Protein AF-A0A6I8VMW5-F1 (afdb_monomer)

Sequence (118 aa):
MHMNIDDFAPPTEDYGFGIAQFQKKLKDGKVFRIVSLNEIPPSSARALLTICDTYSPIAADAVIFLTLQTFNTTDSGNSVELAWKTLFELWGTHLADNELDPLITRVTDQVLHQKGKI

InterPro domains:
  IPR038599 LAP1C-like, C-terminal domain superfamily [G3DSA:3.40.50.12190] (3-117)

Secondary structure (DSSP, 8-state):
-EE-GGGS--SSS-THHHHHHHHHHTTT-SEEEEPPTTTS-HHHHTHHHHHT-SSS-S-TT-EEE-----S--S--S-HHHHHHHHHHHHHTTTS-HHHHHHHHHHHTSS----PPP-

Mean predicted aligned error: 4.68 Å

Structure (mmCIF, N/CA/C/O backbone):
data_AF-A0A6I8VMW5-F1
#
_entry.id   AF-A0A6I8VMW5-F1
#
loop_
_atom_site.group_PDB
_atom_site.id
_atom_site.type_symbol
_atom_site.label_atom_id
_atom_site.label_alt_id
_atom_site.label_comp_id
_atom_site.label_asym_id
_atom_site.label_entity_id
_atom_site.label_seq_id
_atom_site.pdbx_PDB_ins_code
_atom_site.Cartn_x
_atom_site.Cartn_y
_atom_site.Cartn_z
_atom_site.occupancy
_atom_site.B_iso_or_equiv
_atom_site.auth_seq_id
_atom_site.auth_comp_id
_atom_site.auth_asym_id
_atom_site.auth_atom_id
_atom_site.pdbx_PDB_model_num
ATOM 1 N N . MET A 1 1 ? -6.363 -6.685 11.988 1.00 90.94 1 MET A N 1
ATOM 2 C CA . MET A 1 1 ? -6.469 -7.630 10.858 1.00 90.94 1 MET A CA 1
ATOM 3 C C . MET A 1 1 ? -5.191 -7.583 10.042 1.00 90.94 1 MET A C 1
ATOM 5 O O . MET A 1 1 ? -4.615 -6.510 9.905 1.00 90.94 1 MET A O 1
ATOM 9 N N . HIS A 1 2 ? -4.735 -8.722 9.525 1.00 92.81 2 HIS A N 1
ATOM 10 C CA . HIS A 1 2 ? -3.564 -8.777 8.650 1.00 92.81 2 HIS A CA 1
ATOM 11 C C . HIS A 1 2 ? -3.993 -9.242 7.255 1.00 92.81 2 HIS A C 1
ATOM 13 O O . HIS A 1 2 ? -4.768 -10.198 7.142 1.00 92.81 2 HIS A O 1
ATOM 19 N N . MET A 1 3 ? -3.536 -8.541 6.218 1.00 94.94 3 MET A N 1
ATOM 20 C CA . MET A 1 3 ? -3.569 -9.040 4.847 1.00 94.94 3 MET A CA 1
ATOM 21 C C . MET A 1 3 ? -2.173 -9.529 4.480 1.00 94.94 3 MET A C 1
ATOM 23 O O . MET A 1 3 ? -1.226 -8.751 4.547 1.00 94.94 3 MET A O 1
ATOM 27 N N . ASN A 1 4 ? -2.058 -10.806 4.147 1.00 94.69 4 ASN A N 1
ATOM 28 C CA . ASN A 1 4 ? -0.814 -11.470 3.776 1.00 94.69 4 ASN A CA 1
ATOM 29 C C . ASN A 1 4 ? -0.629 -11.428 2.258 1.00 94.69 4 ASN A C 1
ATOM 31 O O . ASN A 1 4 ? -1.542 -11.041 1.530 1.00 94.69 4 ASN A O 1
ATOM 35 N N . ILE A 1 5 ? 0.517 -11.908 1.778 1.00 93.12 5 ILE A N 1
ATOM 36 C CA . ILE A 1 5 ? 0.766 -12.056 0.341 1.00 93.12 5 ILE A CA 1
ATOM 37 C C . ILE A 1 5 ? -0.317 -12.886 -0.364 1.00 93.12 5 ILE A C 1
ATOM 39 O O . ILE A 1 5 ? -0.746 -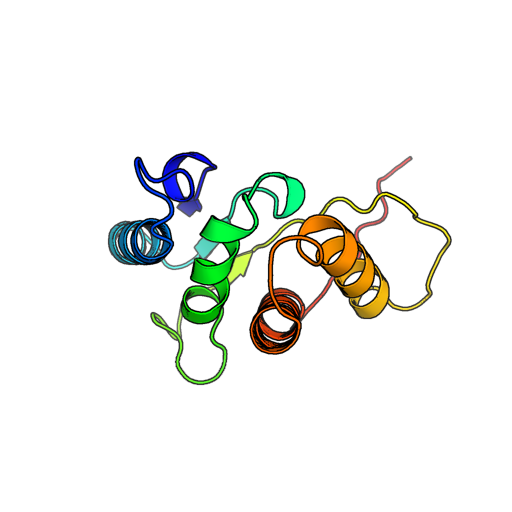12.518 -1.450 1.00 93.12 5 ILE A O 1
ATOM 43 N N . ASP A 1 6 ? -0.850 -13.921 0.290 1.00 92.81 6 ASP A N 1
ATOM 44 C CA . ASP A 1 6 ? -1.919 -14.765 -0.261 1.00 92.81 6 ASP A CA 1
ATOM 45 C C . ASP A 1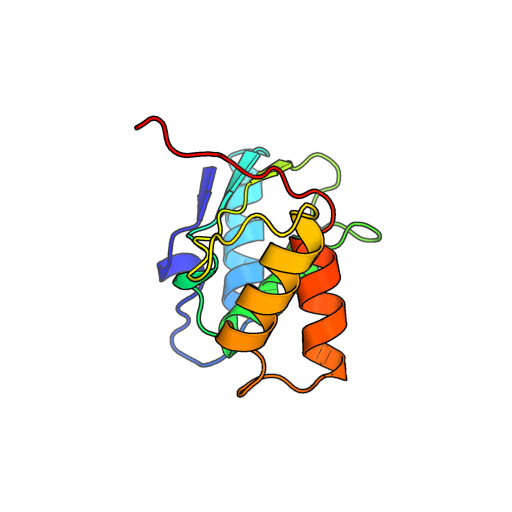 6 ? -3.224 -13.999 -0.510 1.00 92.81 6 ASP A C 1
ATOM 47 O O . ASP A 1 6 ? -4.020 -14.401 -1.351 1.00 92.81 6 ASP A O 1
ATOM 51 N N . ASP A 1 7 ? -3.452 -12.877 0.184 1.00 93.75 7 ASP A N 1
ATOM 52 C CA . ASP A 1 7 ? -4.602 -12.005 -0.077 1.00 93.75 7 ASP A CA 1
ATOM 53 C C . ASP A 1 7 ? -4.400 -11.134 -1.333 1.00 93.75 7 ASP A C 1
ATOM 55 O O . ASP A 1 7 ? -5.347 -10.506 -1.798 1.00 93.75 7 ASP A O 1
ATOM 59 N N . PHE A 1 8 ? -3.186 -11.112 -1.889 1.00 90.75 8 PHE A N 1
ATOM 60 C CA . PHE A 1 8 ? -2.781 -10.385 -3.096 1.00 90.75 8 PHE A CA 1
ATOM 61 C C . PHE A 1 8 ? -2.173 -11.302 -4.169 1.00 90.75 8 PHE A C 1
ATOM 63 O O . PHE A 1 8 ? -1.689 -10.797 -5.180 1.00 90.75 8 PHE A O 1
ATOM 70 N N . ALA A 1 9 ? -2.210 -12.626 -3.986 1.00 85.62 9 ALA A N 1
ATOM 71 C CA . ALA A 1 9 ? -1.714 -13.620 -4.939 1.00 85.62 9 ALA A CA 1
ATOM 72 C C . ALA A 1 9 ? -2.885 -14.392 -5.582 1.00 85.62 9 ALA A C 1
ATOM 74 O O . ALA A 1 9 ? -3.131 -15.555 -5.247 1.00 85.62 9 ALA A O 1
ATOM 75 N N . PRO A 1 10 ? -3.661 -13.747 -6.471 1.00 78.88 10 PRO A N 1
ATOM 76 C CA . PRO A 1 10 ? -4.741 -14.418 -7.169 1.00 78.88 10 PRO A CA 1
ATOM 77 C C . PRO A 1 10 ? -4.225 -15.545 -8.082 1.00 78.88 10 PRO A C 1
ATOM 79 O O . PRO A 1 10 ? -3.102 -15.482 -8.582 1.00 78.88 10 PRO A O 1
ATOM 82 N N . PRO A 1 11 ? -5.060 -16.561 -8.371 1.00 72.00 11 PRO A N 1
ATOM 83 C CA . PRO A 1 11 ? -4.748 -17.585 -9.375 1.00 72.00 11 PRO A CA 1
ATOM 84 C C . PRO A 1 11 ? -4.565 -17.025 -10.801 1.00 72.00 11 PRO A C 1
ATOM 86 O O . PRO A 1 11 ? -4.017 -17.704 -11.665 1.00 72.00 11 PRO A O 1
ATOM 89 N N . THR A 1 12 ? -5.057 -15.810 -11.053 1.00 74.81 12 THR A N 1
ATOM 90 C CA . THR A 1 12 ? -4.980 -15.034 -12.304 1.00 74.81 12 THR A CA 1
ATOM 91 C C . THR A 1 12 ? -4.422 -13.642 -11.998 1.00 74.81 12 THR A C 1
ATOM 93 O O . THR A 1 12 ? -4.437 -13.258 -10.845 1.00 74.81 12 THR A O 1
ATOM 96 N N . GLU A 1 13 ? -4.016 -12.814 -12.965 1.00 76.06 13 GLU A N 1
ATOM 97 C CA . GLU A 1 13 ? -3.569 -11.420 -12.699 1.00 76.06 13 GLU A CA 1
ATOM 98 C C . GLU A 1 13 ? -4.715 -10.438 -12.329 1.00 76.06 13 GLU A C 1
ATOM 100 O O . GLU A 1 13 ? -4.656 -9.241 -12.608 1.00 76.06 13 GLU A O 1
ATOM 105 N N . ASP A 1 14 ? -5.791 -10.938 -11.714 1.00 86.38 14 ASP A N 1
ATOM 106 C CA . ASP A 1 14 ? -6.971 -10.153 -11.349 1.00 86.38 14 ASP A CA 1
ATOM 107 C C . ASP A 1 14 ? -6.782 -9.459 -9.993 1.00 86.38 14 ASP A C 1
ATOM 109 O O . ASP A 1 14 ? -6.984 -10.050 -8.928 1.00 86.38 14 ASP A O 1
ATOM 113 N N . TYR A 1 15 ? -6.445 -8.170 -10.026 1.00 87.12 15 TYR A N 1
ATOM 114 C CA . TYR A 1 15 ? -6.304 -7.355 -8.817 1.00 87.12 15 TYR A CA 1
ATOM 115 C C . TYR A 1 15 ? -7.621 -7.195 -8.030 1.00 87.12 15 TYR A C 1
ATOM 117 O O . TYR A 1 15 ? -7.589 -6.872 -6.838 1.00 87.12 15 TYR A O 1
ATOM 125 N N . GLY A 1 16 ? -8.782 -7.464 -8.643 1.00 93.25 16 GLY A N 1
ATOM 126 C CA . GLY A 1 16 ? -10.083 -7.489 -7.972 1.00 93.25 16 GLY A CA 1
ATOM 127 C C . GLY A 1 16 ? -10.141 -8.498 -6.823 1.00 93.25 16 GLY A C 1
ATOM 128 O O . GLY A 1 16 ? -10.865 -8.289 -5.846 1.00 93.25 16 GLY A O 1
ATOM 129 N N . PHE A 1 17 ? -9.306 -9.539 -6.869 1.00 94.31 17 PHE A N 1
ATOM 130 C CA . PHE A 1 17 ? -9.160 -10.498 -5.779 1.00 94.31 17 PHE A CA 1
ATOM 131 C C . PHE A 1 17 ? -8.731 -9.834 -4.464 1.00 94.31 17 PHE A C 1
ATOM 133 O O . PHE A 1 17 ? -9.357 -10.077 -3.432 1.00 94.31 17 PHE A O 1
ATOM 140 N N . GLY A 1 18 ? -7.729 -8.947 -4.492 1.00 94.94 18 GLY A N 1
ATOM 141 C CA . GLY A 1 18 ? -7.255 -8.257 -3.286 1.00 94.94 18 GLY A CA 1
ATOM 142 C C . GLY A 1 18 ? -8.324 -7.357 -2.667 1.00 94.94 18 GLY A C 1
ATOM 143 O O . GLY A 1 18 ? -8.500 -7.333 -1.446 1.00 94.94 18 GLY A O 1
ATOM 144 N N . ILE A 1 19 ? -9.117 -6.694 -3.514 1.00 96.31 19 ILE A N 1
ATOM 145 C CA . ILE A 1 19 ? -10.268 -5.883 -3.092 1.00 96.31 19 ILE A CA 1
ATOM 146 C C . ILE A 1 19 ? -11.309 -6.767 -2.390 1.00 96.31 19 ILE A C 1
ATOM 148 O O . ILE A 1 19 ? -11.786 -6.426 -1.304 1.00 96.31 19 ILE A O 1
ATOM 152 N N . ALA A 1 20 ? -11.627 -7.929 -2.965 1.00 95.88 20 ALA A N 1
ATOM 153 C CA . ALA A 1 20 ? -12.577 -8.868 -2.378 1.00 95.88 20 ALA A CA 1
ATOM 154 C C . ALA A 1 20 ? -12.088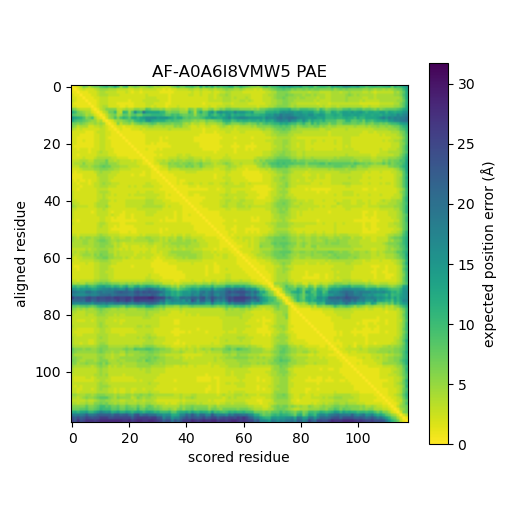 -9.433 -1.029 1.00 95.88 20 ALA A C 1
ATOM 156 O O . ALA A 1 20 ? -12.875 -9.530 -0.081 1.00 95.88 20 ALA A O 1
ATOM 157 N N . GLN A 1 21 ? -10.794 -9.756 -0.900 1.00 95.56 21 GLN A N 1
ATOM 158 C CA . GLN A 1 21 ? -10.222 -10.210 0.376 1.00 95.56 21 GLN A CA 1
ATOM 159 C C . GLN A 1 21 ? -10.279 -9.117 1.446 1.00 95.56 21 GLN A C 1
ATOM 161 O O . GLN A 1 21 ? -10.655 -9.390 2.591 1.00 95.56 21 GLN A O 1
ATOM 166 N N . PHE A 1 22 ? -9.984 -7.867 1.079 1.00 95.94 22 PHE A N 1
ATOM 167 C CA . PHE A 1 22 ? -10.121 -6.725 1.981 1.00 95.94 22 PHE A CA 1
ATOM 168 C C . PHE A 1 22 ? -11.570 -6.562 2.468 1.00 95.94 22 PHE A C 1
ATOM 170 O O . PHE A 1 22 ? -11.821 -6.511 3.674 1.00 95.94 22 PHE A O 1
ATOM 177 N N . GLN A 1 23 ? -12.544 -6.581 1.551 1.00 95.69 23 GLN A N 1
ATOM 178 C CA . GLN A 1 23 ? -13.974 -6.495 1.877 1.00 95.69 23 GLN A CA 1
ATOM 179 C C . GLN A 1 23 ? -14.459 -7.631 2.780 1.00 95.69 23 GLN A C 1
ATOM 181 O O . GLN A 1 23 ? -15.287 -7.415 3.667 1.00 95.69 23 GLN A O 1
ATOM 186 N N . LYS A 1 24 ? -13.937 -8.845 2.591 1.00 95.56 24 LYS A N 1
ATOM 187 C CA . LYS A 1 24 ? -14.250 -9.979 3.462 1.00 95.56 24 LYS A CA 1
ATOM 188 C C . LYS A 1 24 ? -13.762 -9.727 4.889 1.00 95.56 24 LYS A C 1
ATOM 190 O O . LYS A 1 24 ? -14.535 -9.907 5.827 1.00 95.56 24 LYS A O 1
ATOM 195 N N . LYS A 1 25 ? -12.517 -9.264 5.038 1.00 95.56 25 LYS A N 1
ATOM 196 C CA . LYS A 1 25 ? -11.863 -9.014 6.334 1.00 95.56 25 LYS A CA 1
ATOM 197 C C . LYS A 1 25 ? -12.389 -7.771 7.060 1.00 95.56 25 LYS A C 1
ATOM 199 O O . LYS A 1 25 ? -12.271 -7.696 8.280 1.00 95.56 25 LYS A O 1
ATOM 204 N N . LEU A 1 26 ? -13.027 -6.834 6.353 1.00 94.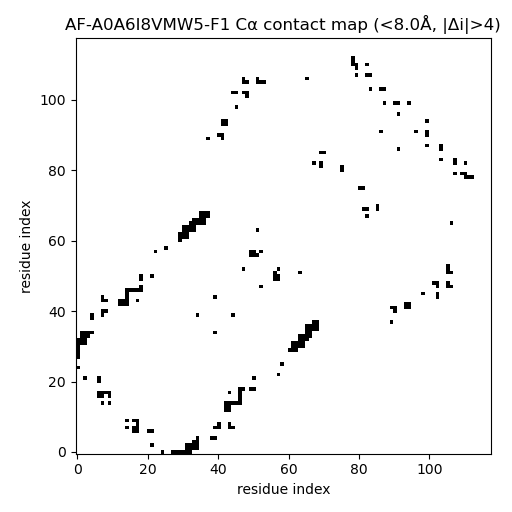50 26 LEU A N 1
ATOM 205 C CA . LEU A 1 26 ? -13.717 -5.679 6.952 1.00 94.50 26 LEU A CA 1
ATOM 206 C C . LEU A 1 26 ? -14.823 -6.058 7.939 1.00 94.50 26 LEU A C 1
ATOM 208 O O . LEU A 1 26 ? -15.151 -5.262 8.818 1.00 94.50 26 LEU A O 1
ATOM 212 N N . LYS A 1 27 ? -15.386 -7.263 7.816 1.00 90.56 27 LYS A N 1
ATOM 213 C CA . LYS A 1 27 ? -16.398 -7.774 8.749 1.00 90.56 27 LYS A CA 1
ATOM 214 C C . LYS A 1 27 ? -15.823 -8.083 10.133 1.00 90.56 27 LYS A C 1
ATOM 216 O O . LYS A 1 27 ? -16.562 -8.031 11.110 1.00 90.56 27 LYS A O 1
ATOM 221 N N . ASP A 1 28 ? -14.522 -8.347 10.212 1.00 91.69 28 ASP A N 1
ATOM 222 C CA . ASP A 1 28 ? -13.854 -8.805 11.432 1.00 91.69 28 ASP A CA 1
ATOM 223 C C . ASP A 1 28 ? -13.117 -7.666 12.160 1.00 91.69 28 ASP A C 1
ATOM 225 O O . ASP A 1 28 ? -12.717 -7.804 13.316 1.00 91.69 28 ASP A O 1
ATOM 229 N N . GLY A 1 29 ? -12.913 -6.524 11.496 1.00 93.00 29 GLY A N 1
ATOM 230 C CA . GLY A 1 29 ? -12.281 -5.357 12.097 1.00 93.00 29 GLY A CA 1
ATOM 231 C C . GLY A 1 29 ? -11.956 -4.246 11.104 1.00 93.00 29 GLY A C 1
ATOM 232 O O . GLY A 1 29 ? -12.047 -4.410 9.890 1.00 93.00 29 GLY A O 1
ATOM 233 N N . LYS A 1 30 ? -11.551 -3.097 11.651 1.00 94.69 30 LYS A N 1
ATOM 234 C CA . LYS A 1 30 ? -11.302 -1.859 10.892 1.00 94.69 30 LYS A CA 1
ATOM 235 C C . LYS A 1 30 ? -9.832 -1.464 10.788 1.00 94.69 30 LYS A C 1
ATOM 237 O O . LYS A 1 30 ? -9.496 -0.567 10.033 1.00 94.69 30 LYS A O 1
ATOM 242 N N . VAL A 1 31 ? -8.943 -2.138 11.514 1.00 96.31 31 VAL A N 1
ATOM 24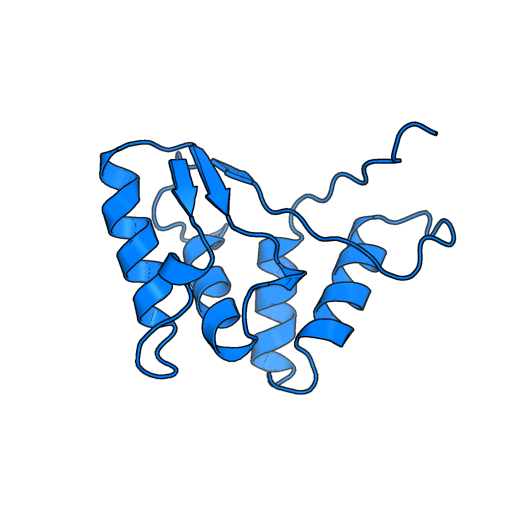3 C CA . VAL A 1 31 ? -7.501 -1.860 11.472 1.00 96.31 31 VAL A CA 1
ATOM 244 C C . VAL A 1 31 ? -6.791 -2.954 10.687 1.00 96.31 31 VAL A C 1
ATOM 246 O O . VAL A 1 31 ? -6.821 -4.126 11.080 1.00 96.31 31 VAL A O 1
ATOM 249 N N . PHE A 1 32 ? -6.129 -2.569 9.602 1.00 96.88 32 PHE A N 1
ATOM 250 C CA . PHE A 1 32 ? -5.445 -3.456 8.673 1.00 96.88 32 PHE A CA 1
ATOM 251 C C . PHE A 1 32 ? -3.952 -3.194 8.691 1.00 96.88 32 PHE A C 1
ATOM 253 O O . PHE A 1 32 ? -3.514 -2.057 8.580 1.00 96.88 32 PHE A O 1
ATOM 260 N N . ARG A 1 33 ? -3.165 -4.261 8.777 1.00 96.50 33 ARG A N 1
ATOM 261 C CA . ARG A 1 33 ? -1.768 -4.255 8.353 1.00 96.50 33 ARG A CA 1
ATOM 262 C C . ARG A 1 33 ? -1.697 -5.021 7.044 1.00 96.50 33 ARG A C 1
ATOM 264 O O . ARG A 1 33 ? -1.999 -6.218 7.050 1.00 96.50 33 ARG A O 1
ATOM 271 N N . ILE A 1 34 ? -1.340 -4.361 5.955 1.00 96.56 34 ILE A N 1
ATOM 272 C CA . ILE A 1 34 ? -1.098 -5.036 4.676 1.00 96.56 34 ILE A CA 1
ATOM 273 C C . ILE A 1 34 ? 0.336 -5.580 4.680 1.00 96.56 34 ILE A C 1
ATOM 275 O O . ILE A 1 34 ? 1.193 -5.069 5.404 1.00 96.56 34 ILE A O 1
ATOM 279 N N . VAL A 1 35 ? 0.566 -6.678 3.959 1.00 95.62 35 VAL A N 1
ATOM 280 C CA . VAL A 1 35 ? 1.897 -7.232 3.681 1.00 95.62 35 VAL A CA 1
ATOM 281 C C . VAL A 1 35 ? 2.830 -6.129 3.170 1.00 95.62 35 VAL A C 1
ATOM 283 O O . VAL A 1 35 ? 2.364 -5.101 2.672 1.00 95.62 35 VAL A O 1
ATOM 286 N N . SER A 1 36 ? 4.142 -6.304 3.322 1.00 96.12 36 SER A N 1
ATOM 287 C CA . SER A 1 36 ? 5.086 -5.283 2.876 1.00 96.12 36 SER A CA 1
ATOM 288 C C . SER A 1 36 ? 4.853 -4.932 1.407 1.00 96.12 36 SER A C 1
ATOM 290 O O . SER A 1 36 ? 4.691 -5.825 0.576 1.00 96.12 36 SER A O 1
ATOM 292 N N . LEU A 1 37 ? 4.868 -3.640 1.069 1.00 96.25 37 LEU A N 1
ATOM 293 C CA . LEU A 1 37 ? 4.693 -3.182 -0.313 1.00 96.25 37 LEU A CA 1
ATOM 294 C C . LEU A 1 37 ? 5.773 -3.761 -1.243 1.00 96.25 37 LEU A C 1
ATOM 296 O O . LEU A 1 37 ? 5.515 -3.949 -2.426 1.00 96.25 37 LEU A O 1
ATOM 300 N N . ASN A 1 38 ? 6.946 -4.110 -0.700 1.00 95.38 38 ASN A N 1
ATOM 301 C CA . ASN A 1 38 ? 8.018 -4.805 -1.420 1.00 95.38 38 ASN A CA 1
ATOM 302 C C . ASN A 1 38 ? 7.629 -6.212 -1.902 1.00 95.38 38 ASN A C 1
ATOM 304 O O . ASN A 1 38 ? 8.251 -6.725 -2.827 1.00 95.38 38 ASN A O 1
ATOM 308 N N . GLU A 1 39 ? 6.663 -6.858 -1.246 1.00 94.44 39 GLU A N 1
ATOM 309 C CA . GLU A 1 39 ? 6.252 -8.236 -1.535 1.00 94.44 39 GLU A CA 1
ATOM 310 C C . GLU A 1 39 ? 5.076 -8.297 -2.517 1.00 94.44 39 GLU A C 1
ATOM 312 O O . GLU A 1 39 ? 4.823 -9.349 -3.097 1.00 94.44 39 GLU A O 1
ATOM 317 N N . ILE A 1 40 ? 4.349 -7.192 -2.715 1.00 93.44 40 ILE A N 1
ATOM 318 C CA . ILE A 1 40 ? 3.154 -7.163 -3.564 1.00 93.44 40 ILE A CA 1
ATOM 319 C C . ILE A 1 40 ? 3.573 -7.092 -5.042 1.00 93.44 40 ILE A C 1
ATOM 321 O O . ILE A 1 40 ? 4.241 -6.129 -5.435 1.00 93.44 40 ILE A O 1
ATOM 325 N N . PRO A 1 41 ? 3.143 -8.048 -5.890 1.00 91.50 41 PRO A N 1
ATOM 326 C CA . PRO A 1 41 ? 3.386 -7.981 -7.326 1.00 91.50 41 PRO A CA 1
ATOM 327 C C . PRO A 1 41 ? 2.785 -6.706 -7.942 1.00 91.50 41 PRO A C 1
ATOM 329 O O . PRO A 1 41 ? 1.680 -6.321 -7.548 1.00 91.50 41 PRO A O 1
ATOM 332 N N . PRO A 1 42 ? 3.429 -6.080 -8.947 1.00 91.00 42 PRO A N 1
ATOM 333 C CA . PRO A 1 42 ? 2.923 -4.845 -9.553 1.00 91.00 42 PRO A CA 1
ATOM 334 C C . PRO A 1 42 ? 1.477 -4.952 -10.064 1.00 91.00 42 PRO A C 1
ATOM 336 O O . PRO A 1 42 ? 0.675 -4.042 -9.861 1.00 91.00 42 PRO A O 1
ATOM 339 N N . SER A 1 43 ? 1.110 -6.086 -10.673 1.00 90.25 43 SER A N 1
ATOM 340 C CA . SER A 1 43 ? -0.255 -6.341 -11.153 1.00 90.25 43 SER A CA 1
ATOM 341 C C . SER A 1 43 ? -1.279 -6.326 -10.015 1.00 90.25 43 SER A C 1
ATOM 343 O O . SER A 1 43 ? -2.326 -5.691 -10.141 1.00 90.25 43 SER A O 1
ATOM 345 N N . SER A 1 44 ? -0.952 -6.948 -8.882 1.00 92.69 44 SER A N 1
ATOM 346 C CA . SER A 1 44 ? -1.793 -6.982 -7.682 1.00 92.69 44 SER A CA 1
ATOM 347 C C . SER A 1 44 ? -1.824 -5.654 -6.924 1.00 92.69 44 SER A C 1
ATOM 349 O O . SER A 1 44 ? -2.829 -5.344 -6.280 1.00 92.69 44 SER A O 1
ATOM 351 N N . ALA A 1 45 ? -0.765 -4.842 -7.013 1.00 94.56 45 ALA A N 1
ATOM 352 C CA . ALA A 1 45 ? -0.683 -3.539 -6.351 1.00 94.56 45 ALA A CA 1
ATOM 353 C C . ALA A 1 45 ? -1.791 -2.575 -6.811 1.00 94.56 45 ALA A C 1
ATOM 355 O O . ALA A 1 45 ? -2.238 -1.743 -6.023 1.00 94.56 45 ALA A O 1
ATOM 356 N N . ARG A 1 46 ? -2.333 -2.754 -8.028 1.00 94.25 46 ARG A N 1
ATOM 357 C CA . ARG A 1 46 ? -3.510 -2.019 -8.529 1.00 94.25 46 ARG A CA 1
ATOM 358 C C . ARG A 1 46 ? -4.718 -2.083 -7.589 1.00 94.25 46 ARG A C 1
ATOM 360 O O . ARG A 1 46 ? -5.487 -1.129 -7.536 1.00 94.25 46 ARG A O 1
ATOM 367 N N . ALA A 1 47 ? -4.873 -3.146 -6.795 1.00 95.50 47 ALA A N 1
ATOM 368 C CA . ALA A 1 47 ? -5.939 -3.242 -5.793 1.00 95.50 47 ALA A CA 1
ATOM 369 C C . ALA A 1 47 ? -5.898 -2.090 -4.771 1.00 95.50 47 ALA A C 1
ATOM 371 O O . ALA A 1 47 ? -6.939 -1.647 -4.277 1.00 95.50 47 ALA A O 1
ATOM 372 N N . LEU A 1 48 ? -4.701 -1.577 -4.473 1.00 96.12 48 LEU A N 1
ATOM 373 C CA . LEU A 1 48 ? -4.495 -0.504 -3.505 1.00 96.12 48 LEU A CA 1
ATOM 374 C C . LEU A 1 48 ? -5.052 0.840 -3.989 1.00 96.12 48 LEU A C 1
ATOM 376 O O . LEU A 1 48 ? -5.399 1.659 -3.145 1.00 96.12 48 LEU A O 1
ATOM 380 N N . LEU A 1 49 ? -5.257 1.039 -5.301 1.00 93.75 49 LEU A N 1
ATOM 381 C CA . LEU A 1 49 ? -5.978 2.211 -5.821 1.00 93.75 49 LEU A CA 1
ATOM 382 C C . LEU A 1 49 ? -7.377 2.327 -5.209 1.00 93.75 49 LEU A C 1
ATOM 384 O O . LEU A 1 49 ? -7.821 3.425 -4.897 1.00 93.75 49 LEU A O 1
ATOM 388 N N . THR A 1 50 ? -8.067 1.194 -5.039 1.00 94.88 50 THR A N 1
ATOM 389 C CA . THR A 1 50 ? -9.417 1.151 -4.457 1.00 94.88 50 THR A CA 1
ATOM 390 C C . THR A 1 50 ? -9.373 1.026 -2.936 1.00 94.88 50 THR A C 1
ATOM 392 O O . THR A 1 50 ? -10.144 1.677 -2.237 1.00 94.88 50 THR A O 1
ATOM 395 N N . ILE A 1 51 ? -8.479 0.187 -2.402 1.00 96.00 51 ILE A N 1
ATOM 396 C CA . ILE A 1 51 ? -8.392 -0.067 -0.955 1.00 96.00 51 ILE A CA 1
ATOM 397 C C . ILE A 1 51 ? -7.946 1.190 -0.193 1.00 96.00 51 ILE A C 1
ATOM 399 O O . ILE A 1 51 ? -8.485 1.474 0.874 1.00 96.00 51 ILE A O 1
ATOM 403 N N . CYS A 1 52 ? -6.999 1.951 -0.745 1.00 95.56 52 CYS A N 1
ATOM 404 C CA . CYS A 1 52 ? -6.445 3.163 -0.141 1.00 95.56 52 CYS A CA 1
ATOM 405 C C . CYS A 1 52 ? -7.071 4.451 -0.709 1.00 95.56 52 CYS A C 1
ATOM 407 O O . CYS A 1 52 ? -6.471 5.522 -0.605 1.00 95.56 52 CYS A O 1
ATOM 409 N N . ASP A 1 53 ? -8.260 4.382 -1.321 1.00 93.00 53 ASP A N 1
ATOM 410 C CA . ASP A 1 53 ? -8.914 5.583 -1.839 1.00 93.00 53 ASP A CA 1
ATOM 411 C C . ASP A 1 53 ? -9.361 6.509 -0.689 1.00 93.00 53 ASP A C 1
ATOM 413 O O . ASP A 1 53 ? -10.317 6.235 0.027 1.00 93.00 53 ASP A O 1
ATOM 417 N N . THR A 1 54 ? -8.675 7.637 -0.530 1.00 88.19 54 THR A N 1
ATOM 418 C CA . THR A 1 54 ? -8.973 8.710 0.432 1.00 88.19 54 THR A CA 1
ATOM 419 C C . THR A 1 54 ? -10.228 9.545 0.129 1.00 88.19 54 THR A C 1
ATOM 421 O O . THR A 1 54 ? -10.750 10.191 1.034 1.00 88.19 54 THR A O 1
ATOM 424 N N . TYR A 1 55 ? -10.747 9.540 -1.104 1.00 88.56 55 TYR A N 1
ATOM 425 C CA . TYR A 1 55 ? -11.946 10.290 -1.512 1.00 88.56 55 TYR A CA 1
ATOM 426 C C . TYR A 1 55 ? -13.209 9.424 -1.513 1.00 88.56 55 TYR A C 1
ATOM 428 O O . TYR A 1 55 ? -14.292 9.904 -1.190 1.00 88.56 55 TYR A O 1
ATOM 436 N N . SER A 1 56 ? -13.093 8.157 -1.909 1.00 91.88 56 SER A N 1
ATOM 437 C CA . SER A 1 56 ? -14.192 7.184 -1.955 1.00 91.88 56 SER A CA 1
ATOM 438 C C . SER A 1 56 ? -13.781 5.856 -1.304 1.00 91.88 56 SER A C 1
ATOM 440 O O . SER A 1 56 ? -13.760 4.822 -1.976 1.00 91.88 56 SER A O 1
ATOM 442 N N . PRO A 1 57 ? -13.437 5.858 0.000 1.00 92.75 57 PRO A N 1
ATOM 443 C CA . PRO A 1 57 ? -12.957 4.662 0.681 1.00 92.75 57 PRO A CA 1
ATOM 444 C C . PRO A 1 57 ? -14.046 3.590 0.761 1.00 92.75 57 PRO A C 1
ATOM 446 O O . PRO A 1 57 ? -15.197 3.877 1.090 1.00 92.75 57 PRO A O 1
ATOM 449 N N . ILE A 1 58 ? -13.655 2.324 0.578 1.00 94.06 58 ILE A N 1
ATOM 450 C CA . ILE A 1 58 ? -14.531 1.158 0.813 1.00 94.06 58 ILE A CA 1
ATOM 451 C C . ILE A 1 58 ? -15.095 1.177 2.247 1.00 94.06 58 ILE A C 1
ATOM 453 O O . ILE A 1 58 ? -16.237 0.781 2.480 1.00 94.06 58 ILE A O 1
ATOM 457 N N . ALA A 1 59 ? -14.290 1.626 3.213 1.00 92.38 59 ALA A N 1
ATOM 458 C CA . ALA A 1 59 ? -14.686 1.801 4.603 1.00 92.38 59 ALA A CA 1
ATOM 459 C C . ALA A 1 59 ? -14.019 3.055 5.182 1.00 92.38 59 ALA A C 1
ATOM 461 O O . ALA A 1 59 ? -12.824 3.050 5.467 1.00 92.38 59 ALA A O 1
ATOM 462 N N . ALA A 1 60 ? -14.799 4.124 5.366 1.00 92.12 60 ALA A N 1
ATOM 463 C CA . ALA A 1 60 ? -14.301 5.421 5.836 1.00 92.12 60 ALA A CA 1
ATOM 464 C C . ALA A 1 60 ? -13.750 5.404 7.276 1.00 92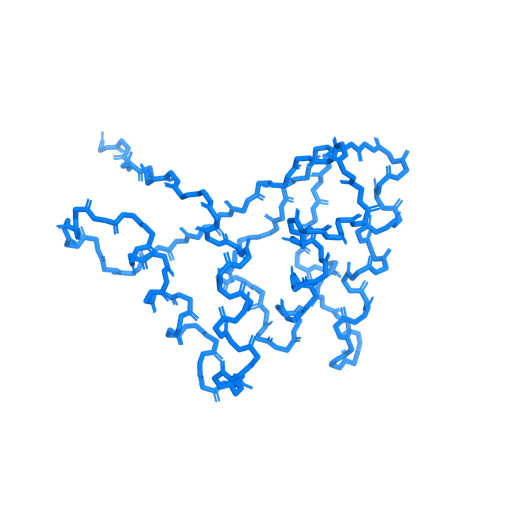.12 60 ALA A C 1
ATOM 466 O O . ALA A 1 60 ? -13.014 6.302 7.667 1.00 92.12 60 ALA A O 1
ATOM 467 N N . ASP A 1 61 ? -14.108 4.394 8.068 1.00 93.31 61 ASP A N 1
ATOM 468 C CA . ASP A 1 61 ? -13.671 4.193 9.451 1.00 93.31 61 ASP A CA 1
ATOM 469 C C . ASP A 1 61 ? -12.489 3.214 9.580 1.00 93.31 61 ASP A C 1
ATOM 471 O O . ASP A 1 61 ? -12.114 2.839 10.693 1.00 93.31 61 ASP A O 1
ATOM 475 N N . ALA A 1 62 ? -11.915 2.764 8.459 1.00 94.69 62 ALA A N 1
ATOM 476 C CA . ALA A 1 62 ? -10.787 1.844 8.459 1.00 94.69 62 ALA A CA 1
ATOM 477 C C . ALA A 1 62 ? -9.435 2.572 8.537 1.00 94.69 62 ALA A C 1
ATOM 479 O O . ALA A 1 62 ? -9.227 3.611 7.917 1.00 94.69 62 ALA A O 1
ATOM 480 N N . VAL A 1 63 ? -8.486 1.976 9.261 1.00 94.50 63 VAL A N 1
ATOM 481 C CA . VAL A 1 63 ? -7.083 2.408 9.310 1.00 94.50 63 VAL A CA 1
ATOM 482 C C . VAL A 1 63 ? -6.229 1.344 8.640 1.00 94.50 63 VAL A C 1
ATOM 484 O O . VAL A 1 63 ? -6.268 0.177 9.037 1.00 94.50 63 VAL A O 1
ATOM 487 N N . ILE A 1 64 ? -5.446 1.740 7.639 1.00 96.50 64 ILE A N 1
ATOM 488 C CA . ILE A 1 64 ? -4.585 0.840 6.870 1.00 96.50 64 ILE A CA 1
ATOM 489 C C . ILE A 1 64 ? -3.130 1.227 7.120 1.00 96.50 64 ILE A C 1
ATOM 491 O O . ILE A 1 64 ? -2.695 2.322 6.782 1.00 96.50 64 ILE A O 1
ATOM 495 N N . PHE A 1 65 ? -2.375 0.309 7.710 1.00 96.44 65 PHE A N 1
ATOM 496 C CA . PHE A 1 65 ? -0.936 0.412 7.875 1.00 96.44 65 PHE A CA 1
ATOM 497 C C . PHE A 1 65 ? -0.237 -0.319 6.734 1.00 96.44 65 PHE A C 1
ATOM 499 O O . PHE A 1 65 ? -0.444 -1.520 6.527 1.00 96.44 65 PHE A O 1
ATOM 506 N N . LEU A 1 66 ? 0.617 0.423 6.036 1.00 97.00 66 LEU A N 1
ATOM 507 C CA . LEU A 1 66 ? 1.500 -0.062 4.985 1.00 97.00 66 LEU A CA 1
ATOM 508 C C . LEU A 1 66 ? 2.944 0.009 5.483 1.00 97.00 66 LEU A C 1
ATOM 510 O O . LEU A 1 66 ? 3.305 0.912 6.240 1.00 97.00 66 LEU A O 1
ATOM 514 N N . THR A 1 67 ? 3.775 -0.931 5.049 1.00 95.81 67 THR A N 1
ATOM 515 C CA . THR A 1 67 ? 5.218 -0.902 5.304 1.00 95.81 67 THR A CA 1
ATOM 516 C C . THR A 1 67 ? 5.972 -0.997 3.992 1.00 95.81 67 THR A C 1
ATOM 518 O O . THR A 1 67 ? 5.570 -1.742 3.101 1.00 95.81 67 THR A O 1
ATOM 521 N N . LEU A 1 68 ? 7.072 -0.261 3.891 1.00 94.81 68 LEU A N 1
ATOM 522 C CA . LEU A 1 68 ? 7.956 -0.254 2.735 1.00 94.81 68 LEU A CA 1
ATOM 523 C C . LEU A 1 68 ? 9.398 -0.224 3.235 1.00 94.81 68 LEU A C 1
ATOM 525 O O . LEU A 1 68 ? 9.780 0.671 3.990 1.00 94.81 68 LEU A O 1
ATOM 529 N N . GLN A 1 69 ? 10.188 -1.200 2.812 1.00 92.25 69 GLN A N 1
ATOM 530 C CA . GLN A 1 69 ? 11.629 -1.200 2.990 1.00 92.25 69 GLN A CA 1
ATOM 531 C C . GLN A 1 69 ? 12.274 -0.461 1.819 1.00 92.25 69 GLN A C 1
ATOM 533 O O . GLN A 1 69 ? 12.022 -0.780 0.657 1.00 92.25 69 GLN A O 1
ATOM 538 N N . THR A 1 70 ? 13.105 0.526 2.134 1.00 87.75 70 THR A N 1
ATOM 539 C CA . THR A 1 70 ? 13.814 1.347 1.151 1.00 87.75 70 THR A CA 1
ATOM 540 C C . THR A 1 70 ? 15.242 0.830 0.984 1.00 87.75 70 THR A C 1
ATOM 542 O O . THR A 1 70 ? 15.856 0.3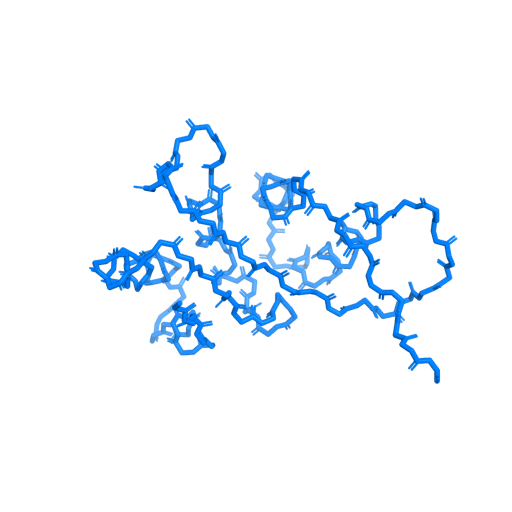45 1.936 1.00 87.75 70 THR A O 1
ATOM 545 N N . PHE A 1 71 ? 15.777 0.899 -0.237 1.00 74.62 71 PHE A N 1
ATOM 546 C CA . PHE A 1 71 ? 17.101 0.346 -0.561 1.00 74.62 71 PHE A CA 1
ATOM 547 C C . PHE A 1 71 ? 18.234 1.377 -0.461 1.00 74.62 71 PHE A C 1
ATOM 549 O O . PHE A 1 71 ? 19.400 1.001 -0.373 1.00 74.62 71 PHE A O 1
ATOM 556 N N . ASN A 1 72 ? 17.908 2.675 -0.439 1.00 67.19 72 ASN A N 1
ATOM 557 C CA . ASN A 1 72 ? 18.886 3.758 -0.382 1.00 67.19 72 ASN A CA 1
ATOM 558 C C . ASN A 1 72 ? 18.498 4.772 0.702 1.00 67.19 72 ASN A C 1
ATOM 560 O O . ASN A 1 72 ? 17.603 5.591 0.514 1.00 67.19 72 ASN A O 1
ATOM 564 N N . THR A 1 73 ? 19.151 4.698 1.861 1.00 62.62 73 THR A N 1
ATOM 565 C CA . THR A 1 73 ? 18.829 5.522 3.039 1.00 62.62 73 THR A CA 1
ATOM 566 C C . THR A 1 73 ? 19.742 6.739 3.177 1.00 62.62 73 THR A C 1
ATOM 568 O O . THR A 1 73 ? 19.922 7.240 4.289 1.00 62.62 73 THR A O 1
ATOM 571 N N . THR A 1 74 ? 20.363 7.212 2.088 1.00 59.75 74 THR A N 1
ATOM 572 C CA . THR A 1 74 ? 21.002 8.534 2.127 1.00 59.75 74 THR A CA 1
ATOM 573 C C . THR A 1 74 ? 19.913 9.541 2.479 1.00 59.75 74 THR A C 1
ATOM 575 O O . THR A 1 74 ? 18.899 9.599 1.792 1.00 59.75 74 THR A O 1
ATOM 578 N N . ASP A 1 75 ? 20.080 10.223 3.617 1.00 59.75 75 ASP A N 1
ATOM 579 C CA . ASP A 1 75 ? 19.032 10.972 4.323 1.00 59.75 75 ASP A CA 1
ATOM 580 C C . ASP A 1 75 ? 18.378 11.980 3.359 1.00 59.75 75 ASP A C 1
ATOM 582 O O . ASP A 1 75 ? 18.901 13.068 3.126 1.00 59.75 75 ASP A O 1
ATOM 586 N N . SER A 1 76 ? 17.259 11.597 2.732 1.00 62.34 76 SER A N 1
ATOM 587 C CA . SER A 1 76 ? 16.629 12.390 1.668 1.00 62.34 76 SER A CA 1
ATOM 588 C C . SER A 1 76 ? 15.981 13.663 2.210 1.00 62.34 76 SER A C 1
ATOM 590 O O . SER A 1 76 ? 15.483 14.475 1.437 1.00 62.34 76 SER A O 1
ATOM 592 N N . GLY A 1 77 ? 15.897 13.815 3.539 1.00 69.75 77 GLY A N 1
ATOM 593 C CA . GLY A 1 77 ? 15.147 14.869 4.228 1.00 69.75 77 GLY A CA 1
ATOM 594 C C . GLY A 1 77 ? 13.625 14.780 4.040 1.00 69.75 77 GLY A C 1
ATOM 595 O O . GLY A 1 77 ? 12.880 15.332 4.846 1.00 69.75 77 GLY A O 1
ATOM 596 N N . ASN A 1 78 ? 13.158 14.048 3.023 1.00 87.00 78 ASN A N 1
ATOM 597 C CA . ASN A 1 78 ? 11.766 13.886 2.633 1.00 87.00 78 ASN A CA 1
ATOM 598 C C . ASN A 1 78 ? 11.402 12.395 2.523 1.00 87.00 78 ASN A C 1
ATOM 600 O O . ASN A 1 78 ? 11.766 11.705 1.566 1.00 87.00 78 ASN A O 1
ATOM 604 N N . SER A 1 79 ? 10.663 11.909 3.521 1.00 88.19 79 SER A N 1
ATOM 605 C CA . SER A 1 79 ? 10.197 10.521 3.619 1.00 88.19 79 SER A CA 1
ATOM 606 C C . SER A 1 79 ? 9.246 10.129 2.488 1.00 88.19 79 SER A C 1
ATOM 608 O O . SER A 1 79 ? 9.298 8.996 2.013 1.00 88.19 79 SER A O 1
ATOM 610 N N . VAL A 1 80 ? 8.389 11.059 2.054 1.00 91.12 80 VAL A N 1
ATOM 611 C CA . VAL A 1 80 ? 7.419 10.823 0.976 1.00 91.12 80 VAL A CA 1
ATOM 612 C C . VAL A 1 80 ? 8.156 10.633 -0.343 1.00 91.12 80 VAL A C 1
ATOM 614 O O . VAL A 1 80 ? 7.901 9.665 -1.046 1.00 91.12 80 VAL A O 1
ATOM 617 N N . GLU A 1 81 ? 9.130 11.495 -0.643 1.00 90.25 81 GLU A N 1
ATOM 618 C CA . GLU A 1 81 ? 9.938 11.384 -1.862 1.00 90.25 81 GLU A CA 1
ATOM 619 C C . GLU A 1 81 ? 10.741 10.074 -1.906 1.00 90.25 81 GLU A C 1
ATOM 621 O O . GLU A 1 81 ? 10.844 9.443 -2.958 1.00 90.25 81 GLU A O 1
ATOM 626 N N . LEU A 1 82 ? 11.277 9.629 -0.764 1.00 90.81 82 LEU A N 1
ATOM 627 C CA . LEU A 1 82 ? 11.991 8.354 -0.679 1.00 90.81 82 LEU A CA 1
ATOM 628 C C . LEU A 1 82 ? 11.063 7.157 -0.936 1.00 90.81 82 LEU A C 1
ATOM 630 O O . LEU A 1 82 ? 11.421 6.252 -1.695 1.00 90.81 82 LEU A O 1
ATOM 634 N N . ALA A 1 83 ? 9.874 7.155 -0.325 1.00 92.69 83 ALA A N 1
ATOM 635 C CA . ALA A 1 83 ? 8.870 6.123 -0.568 1.00 92.69 83 ALA A CA 1
ATOM 636 C C . ALA A 1 83 ? 8.419 6.128 -2.035 1.00 92.69 83 ALA A C 1
ATOM 638 O O . ALA A 1 83 ? 8.376 5.072 -2.659 1.00 92.69 83 ALA A O 1
ATOM 639 N N . TRP A 1 84 ? 8.181 7.314 -2.603 1.00 93.88 84 TRP A N 1
ATOM 640 C CA . TRP A 1 84 ? 7.787 7.486 -3.998 1.00 93.88 84 TRP A CA 1
ATOM 641 C C . TRP A 1 84 ? 8.806 6.876 -4.959 1.00 93.88 84 TRP A C 1
ATOM 643 O O . TRP A 1 84 ? 8.449 6.031 -5.773 1.00 93.88 84 TRP A O 1
ATOM 653 N N . LYS A 1 85 ? 10.090 7.243 -4.832 1.00 92.06 85 LYS A N 1
ATOM 654 C CA . LYS A 1 85 ? 11.167 6.701 -5.681 1.00 92.06 85 LYS A CA 1
ATOM 655 C C . LYS A 1 85 ? 11.284 5.186 -5.557 1.00 92.06 85 LYS A C 1
ATOM 657 O O . LYS A 1 85 ? 11.362 4.498 -6.567 1.00 92.06 85 LYS A O 1
ATOM 662 N N . THR A 1 86 ? 11.229 4.670 -4.329 1.00 93.38 86 THR A N 1
ATOM 663 C CA . THR A 1 86 ? 11.306 3.223 -4.080 1.00 93.38 86 THR A CA 1
ATOM 664 C C . THR A 1 86 ? 10.143 2.483 -4.752 1.00 93.38 86 THR A C 1
ATOM 666 O O . THR A 1 86 ? 10.349 1.451 -5.381 1.00 93.38 86 THR A O 1
ATOM 669 N N . LEU A 1 87 ? 8.917 3.007 -4.660 1.00 95.12 87 LEU A N 1
ATOM 670 C CA . LEU A 1 87 ? 7.742 2.404 -5.298 1.00 95.12 87 LEU A CA 1
ATOM 671 C C . LEU A 1 87 ? 7.781 2.523 -6.825 1.00 95.12 87 LEU A C 1
ATOM 673 O O . LEU A 1 87 ? 7.383 1.591 -7.521 1.00 95.12 87 LEU A O 1
ATOM 677 N N . PHE A 1 88 ? 8.312 3.629 -7.346 1.00 94.19 88 PHE A N 1
ATOM 678 C CA . PHE A 1 88 ? 8.533 3.807 -8.778 1.00 94.19 88 PHE A CA 1
ATOM 679 C C . PHE A 1 88 ? 9.527 2.771 -9.322 1.00 94.19 88 PHE A C 1
ATOM 681 O O . PHE A 1 88 ? 9.284 2.171 -10.363 1.00 94.19 88 PHE A O 1
ATOM 688 N N . GLU A 1 89 ? 10.609 2.488 -8.596 1.00 92.50 89 GLU A N 1
ATOM 689 C CA . GLU A 1 89 ? 11.557 1.426 -8.954 1.00 92.50 89 GLU A CA 1
ATOM 690 C C . GLU A 1 89 ? 10.928 0.025 -8.869 1.00 92.50 89 GLU A C 1
ATOM 692 O O . GLU A 1 89 ? 11.177 -0.814 -9.736 1.00 92.50 89 GLU A O 1
ATOM 697 N N . LEU A 1 90 ? 10.090 -0.228 -7.855 1.00 93.00 90 LEU A N 1
ATOM 698 C CA . LEU A 1 90 ? 9.433 -1.524 -7.655 1.00 93.00 90 LEU A CA 1
ATOM 699 C C . LEU A 1 90 ? 8.372 -1.833 -8.720 1.00 93.00 90 LEU A C 1
ATOM 701 O O . LEU A 1 90 ? 8.251 -2.982 -9.148 1.00 93.00 90 LEU A O 1
ATOM 705 N N . TRP A 1 91 ? 7.584 -0.840 -9.134 1.00 94.81 91 TRP A N 1
ATOM 706 C CA . TRP A 1 91 ? 6.391 -1.066 -9.958 1.00 94.81 91 TRP A CA 1
ATOM 707 C C . TRP A 1 91 ? 6.445 -0.414 -11.346 1.00 94.81 91 TRP A C 1
ATOM 709 O O . TRP A 1 91 ? 5.713 -0.839 -12.240 1.00 94.81 91 TRP A O 1
ATOM 719 N N . GLY A 1 92 ? 7.321 0.569 -11.570 1.00 92.75 92 GLY A N 1
ATOM 720 C CA . GLY A 1 92 ? 7.298 1.421 -12.765 1.00 92.75 92 GLY A CA 1
ATOM 721 C C . GLY A 1 92 ? 7.708 0.754 -14.075 1.00 92.75 92 GLY A C 1
ATOM 722 O O . GLY A 1 92 ? 7.426 1.276 -15.144 1.00 92.75 92 GLY A O 1
ATOM 723 N N . THR A 1 93 ? 8.312 -0.433 -14.034 1.00 91.62 93 THR A N 1
ATOM 724 C CA . THR A 1 93 ? 8.567 -1.230 -15.250 1.00 91.62 93 THR A CA 1
ATOM 725 C C . THR A 1 93 ? 7.353 -2.042 -15.711 1.00 91.62 93 THR A C 1
ATOM 727 O O . THR A 1 93 ? 7.363 -2.564 -16.824 1.00 91.62 93 THR A O 1
ATOM 730 N N . HIS A 1 94 ? 6.313 -2.153 -14.877 1.00 90.81 94 HIS A N 1
ATOM 731 C CA . HIS A 1 94 ? 5.151 -3.021 -15.110 1.00 90.81 94 HIS A CA 1
ATOM 732 C C . HIS A 1 94 ? 3.817 -2.264 -15.165 1.00 90.81 94 HIS A C 1
ATOM 734 O O . HIS A 1 94 ? 2.835 -2.797 -15.684 1.00 90.81 94 HIS A O 1
ATOM 740 N N . LEU A 1 95 ? 3.762 -1.048 -14.620 1.00 91.25 95 LEU A N 1
ATOM 741 C CA . LEU A 1 95 ? 2.580 -0.191 -14.616 1.00 91.25 95 LEU A CA 1
ATOM 742 C C . LEU A 1 95 ? 2.844 1.048 -15.469 1.00 91.25 95 LEU A C 1
ATOM 744 O O . LEU A 1 95 ? 3.931 1.614 -15.412 1.00 91.25 95 LEU A O 1
ATOM 748 N N . ALA A 1 96 ? 1.848 1.472 -16.245 1.00 91.44 96 ALA A N 1
ATOM 749 C CA . ALA A 1 96 ? 1.938 2.726 -16.983 1.00 91.44 96 ALA A CA 1
ATOM 750 C C . ALA A 1 96 ? 1.879 3.922 -16.019 1.00 91.44 96 ALA A C 1
ATOM 752 O O . ALA A 1 96 ? 1.199 3.850 -14.994 1.00 91.44 96 ALA A O 1
ATOM 753 N N . ASP A 1 97 ? 2.524 5.039 -16.365 1.00 91.44 97 ASP A N 1
ATOM 754 C CA . ASP A 1 97 ? 2.606 6.236 -15.508 1.00 91.44 97 ASP A CA 1
ATOM 755 C C . ASP A 1 97 ? 1.225 6.717 -15.026 1.00 91.44 97 ASP A C 1
ATOM 757 O O . ASP A 1 97 ? 1.035 7.057 -13.859 1.00 91.44 97 ASP A O 1
ATOM 761 N N . ASN A 1 98 ? 0.213 6.654 -15.900 1.00 91.00 98 ASN A N 1
ATOM 762 C CA . ASN A 1 98 ? -1.159 7.057 -15.584 1.00 91.00 98 ASN A CA 1
ATOM 763 C C . ASN A 1 98 ? -1.884 6.122 -14.595 1.00 91.00 98 ASN A C 1
ATOM 765 O O . ASN A 1 98 ? -2.944 6.487 -14.090 1.00 91.00 98 ASN A O 1
ATOM 769 N N . GLU A 1 99 ? -1.355 4.924 -14.345 1.00 91.19 99 GLU A N 1
ATOM 770 C CA . GLU A 1 99 ? -1.808 4.008 -13.291 1.00 91.19 99 GLU A CA 1
ATOM 771 C C . GLU A 1 99 ? -0.910 4.094 -12.049 1.00 91.19 99 GLU A C 1
ATOM 773 O O . GLU A 1 99 ? -1.399 4.028 -10.919 1.00 91.19 99 GLU A O 1
ATOM 778 N N . LEU A 1 100 ? 0.398 4.254 -12.263 1.00 94.81 100 LEU A N 1
ATOM 779 C CA . LEU A 1 100 ? 1.421 4.253 -11.228 1.00 94.81 100 LEU A CA 1
ATOM 780 C C . LEU A 1 100 ? 1.355 5.501 -10.348 1.00 94.81 100 LEU A C 1
ATOM 782 O O . LEU A 1 100 ? 1.322 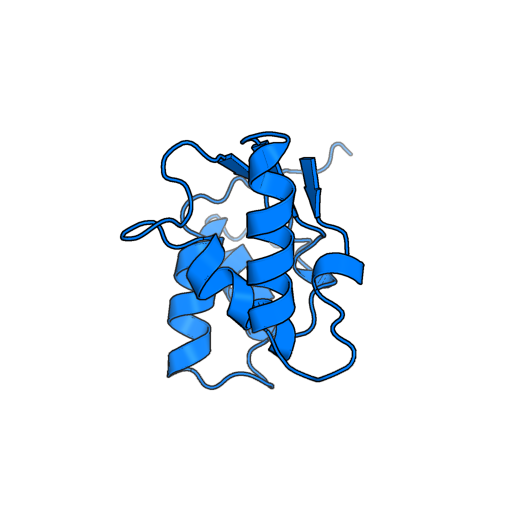5.369 -9.126 1.00 94.81 100 LEU A O 1
ATOM 786 N N . ASP A 1 101 ? 1.290 6.696 -10.938 1.00 94.75 101 ASP A N 1
ATOM 787 C CA . ASP A 1 101 ? 1.293 7.945 -10.171 1.00 94.75 101 ASP A CA 1
ATOM 788 C C . ASP A 1 101 ? 0.094 8.029 -9.210 1.00 94.75 101 ASP A C 1
ATOM 790 O O . ASP A 1 101 ? 0.297 8.301 -8.018 1.00 94.75 101 ASP A O 1
ATOM 794 N N . PRO A 1 102 ? -1.156 7.736 -9.637 1.00 94.00 102 PRO A N 1
ATOM 795 C CA . PRO A 1 102 ? -2.284 7.694 -8.713 1.00 94.00 102 PRO A CA 1
ATOM 796 C C . PRO A 1 102 ? -2.127 6.623 -7.631 1.00 94.00 102 PRO A C 1
ATOM 798 O O . PRO A 1 102 ? -2.497 6.868 -6.482 1.00 94.00 102 PRO A O 1
ATOM 801 N N . LEU A 1 103 ? -1.570 5.456 -7.972 1.00 95.44 103 LEU A N 1
ATOM 802 C CA . LEU A 1 103 ? -1.357 4.361 -7.027 1.00 95.44 103 LEU A CA 1
ATOM 803 C C . LEU A 1 103 ? -0.379 4.774 -5.928 1.00 95.44 103 LEU A C 1
ATOM 805 O O . LEU A 1 103 ? -0.726 4.681 -4.749 1.00 95.44 103 LEU A O 1
ATOM 809 N N . ILE A 1 104 ? 0.803 5.270 -6.307 1.00 95.88 104 ILE A N 1
ATOM 810 C CA . ILE A 1 104 ? 1.818 5.727 -5.355 1.00 95.88 104 ILE A CA 1
ATOM 811 C C . ILE A 1 104 ? 1.235 6.846 -4.487 1.00 95.88 104 ILE A C 1
ATOM 813 O O . ILE A 1 104 ? 1.298 6.746 -3.264 1.00 95.88 104 ILE A O 1
ATOM 817 N N . THR A 1 105 ? 0.555 7.829 -5.091 1.00 94.50 105 THR A N 1
ATOM 818 C CA . THR A 1 105 ? -0.111 8.923 -4.360 1.00 94.50 105 THR A CA 1
ATOM 819 C C . THR A 1 105 ? -1.009 8.417 -3.234 1.00 94.50 105 THR A C 1
ATOM 821 O O . THR A 1 105 ? -0.961 8.960 -2.132 1.00 94.50 105 THR A O 1
ATOM 824 N N . ARG A 1 106 ? -1.814 7.370 -3.469 1.00 94.31 106 ARG A N 1
ATOM 825 C CA . ARG A 1 106 ? -2.724 6.844 -2.436 1.00 94.31 106 ARG A CA 1
ATOM 826 C C . ARG A 1 106 ? -2.008 6.102 -1.316 1.00 94.31 106 ARG A C 1
ATOM 828 O O . ARG A 1 106 ? -2.440 6.187 -0.171 1.00 94.31 106 ARG A O 1
ATOM 835 N N . VAL A 1 107 ? -0.926 5.389 -1.618 1.00 95.31 107 VAL A N 1
ATOM 836 C CA . VAL A 1 107 ? -0.180 4.625 -0.602 1.00 95.31 107 VAL A CA 1
ATOM 837 C C . VAL A 1 107 ? 0.858 5.470 0.144 1.00 95.31 107 VAL A C 1
ATOM 839 O O . VAL A 1 107 ? 1.360 5.034 1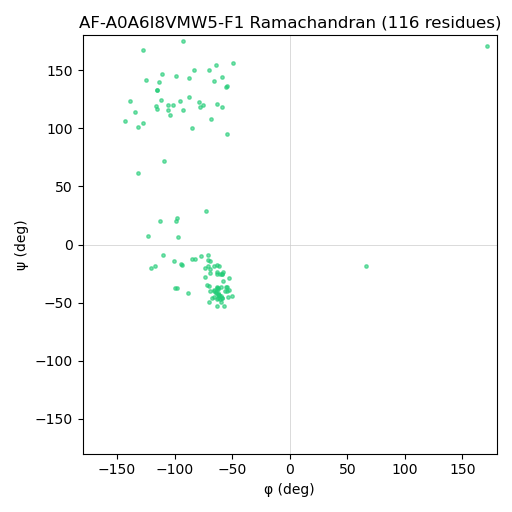.179 1.00 95.31 107 VAL A O 1
ATOM 842 N N . THR A 1 108 ? 1.161 6.680 -0.339 1.00 94.12 108 THR A N 1
ATOM 843 C CA . THR A 1 108 ? 2.100 7.623 0.291 1.00 94.12 108 THR A CA 1
ATOM 844 C C . THR A 1 108 ? 1.437 8.887 0.848 1.00 94.12 108 THR A C 1
ATOM 846 O O . THR A 1 108 ? 2.137 9.874 1.061 1.00 94.12 108 THR A O 1
ATOM 849 N N . ASP A 1 109 ? 0.122 8.883 1.100 1.00 89.06 109 ASP A N 1
ATOM 850 C CA . ASP A 1 109 ? -0.603 10.036 1.674 1.00 89.06 109 ASP A CA 1
ATOM 851 C C . ASP A 1 109 ? 0.046 10.534 2.980 1.00 89.06 109 ASP A C 1
ATOM 853 O O . ASP A 1 109 ? 0.296 11.725 3.161 1.00 89.06 109 ASP A O 1
ATOM 857 N N . GLN A 1 110 ? 0.407 9.601 3.867 1.00 90.81 110 GLN A N 1
ATOM 858 C CA . GLN A 1 110 ? 1.128 9.878 5.109 1.00 90.81 110 GLN A CA 1
ATOM 859 C C . GLN A 1 110 ? 2.272 8.882 5.289 1.00 90.81 110 GLN A C 1
ATOM 861 O O . GLN A 1 110 ? 2.050 7.691 5.505 1.00 90.81 110 GLN A O 1
ATOM 866 N N . VAL A 1 111 ? 3.513 9.377 5.237 1.00 92.88 111 VAL A N 1
ATOM 867 C CA . VAL A 1 111 ? 4.717 8.543 5.358 1.00 92.88 111 VAL A CA 1
ATOM 868 C C . VAL A 1 111 ? 5.502 8.906 6.611 1.00 92.88 111 VAL A C 1
ATOM 870 O O . VAL A 1 111 ? 6.022 10.014 6.750 1.00 92.88 111 VAL A O 1
ATOM 873 N N . LEU A 1 112 ? 5.645 7.929 7.506 1.00 90.81 112 LEU A N 1
ATOM 874 C CA . LEU A 1 112 ? 6.493 8.019 8.691 1.00 90.81 112 LEU A CA 1
ATOM 875 C C . LEU A 1 112 ? 7.768 7.206 8.466 1.00 90.81 112 LEU A C 1
ATOM 877 O O . LEU A 1 112 ? 7.733 5.977 8.412 1.00 90.81 112 LEU A O 1
ATOM 881 N N . HIS A 1 113 ? 8.906 7.889 8.355 1.00 86.62 113 HIS A N 1
ATOM 882 C CA . HIS A 1 113 ? 10.199 7.225 8.226 1.00 86.62 113 HIS A CA 1
ATOM 883 C C . HIS A 1 113 ? 10.663 6.719 9.593 1.00 86.62 113 HIS A C 1
ATOM 885 O O . HIS A 1 113 ? 10.879 7.493 10.527 1.00 86.62 113 HIS A O 1
ATOM 891 N N . GLN A 1 114 ? 10.830 5.404 9.704 1.00 82.81 114 GLN A N 1
ATOM 892 C CA . GLN A 1 114 ? 11.396 4.772 10.886 1.00 82.81 114 GLN A CA 1
ATOM 893 C C . GLN A 1 114 ? 12.903 4.602 10.707 1.00 82.81 114 GLN A C 1
ATOM 895 O O . GLN A 1 114 ? 13.351 3.841 9.853 1.00 82.81 114 GLN A O 1
ATOM 900 N N . LYS A 1 115 ? 13.691 5.286 11.540 1.00 74.06 115 LYS A N 1
ATOM 901 C CA . LYS A 1 115 ? 15.115 4.975 11.683 1.00 74.06 115 LYS A CA 1
ATOM 902 C C . LYS A 1 115 ? 15.217 3.701 12.521 1.00 74.06 115 LYS A C 1
ATOM 904 O O . LYS A 1 115 ? 14.731 3.673 13.653 1.00 74.06 115 LYS A O 1
ATOM 909 N N . GLY A 1 116 ? 15.806 2.643 11.964 1.00 64.94 116 GLY A N 1
ATOM 910 C CA . GLY A 1 116 ? 16.126 1.448 12.743 1.00 64.94 116 GLY A CA 1
ATOM 911 C C . GLY A 1 116 ? 16.982 1.840 13.948 1.00 64.94 116 GLY A C 1
ATOM 912 O O . GLY A 1 116 ? 17.898 2.654 13.811 1.00 64.94 116 GLY A O 1
ATOM 913 N N . LYS A 1 117 ? 16.673 1.307 15.136 1.00 49.94 117 LYS A N 1
ATOM 914 C CA . LYS A 1 117 ? 17.620 1.386 16.252 1.00 49.94 117 LYS A CA 1
ATOM 915 C C . LYS A 1 117 ? 18.865 0.600 15.841 1.00 49.94 117 LYS A C 1
ATOM 917 O O . LYS A 1 117 ? 18.742 -0.580 15.522 1.00 49.94 117 LYS A O 1
ATOM 922 N N . ILE A 1 118 ? 20.004 1.287 15.815 1.00 43.16 118 ILE A N 1
ATOM 923 C CA . ILE A 1 118 ? 21.333 0.666 15.826 1.00 43.16 118 ILE A CA 1
ATOM 924 C C . ILE A 1 118 ? 21.494 -0.062 17.162 1.00 43.16 118 ILE A C 1
ATOM 926 O O . ILE A 1 118 ? 21.060 0.525 18.185 1.00 43.16 118 ILE A O 1
#

Nearest PDB structures (foldseek):
  5j1t-assembly1_B  TM=7.201E-01  e=3.846E-03  Homo sapiens
  4tvs-assembly2_B  TM=6.825E-01  e=7.660E-03  Homo sapiens
  7ygl-assembly1_A  TM=3.637E-01  e=2.403E-01  Saccharolobus solfataricus P2
  7yhl-assembly1_A  TM=2.859E-01  e=2.292E+00  Saccharolobus solfataricus P2

Solvent-accessible surface area (backbone atoms only — not comparable to full-atom values): 7109 Å² total; per-residue (Å²): 85,78,41,51,63,76,44,48,57,52,100,54,88,52,24,65,48,31,43,51,47,51,60,60,49,52,78,79,44,48,48,36,36,48,45,48,57,82,73,52,50,55,64,34,47,58,22,44,49,54,69,42,25,88,88,69,40,86,55,86,83,49,46,80,46,78,45,74,86,74,93,72,81,71,83,73,91,40,50,48,60,53,52,47,54,48,49,44,69,73,27,51,91,78,40,56,67,92,58,39,54,62,36,49,52,43,75,46,73,77,59,82,78,77,80,77,85,128

Radius of gyration: 14.14 Å; Cα contacts (8 Å, |Δi|>4): 145; chains: 1; bounding box: 38×32×33 Å

Foldseek 3Di:
DEAEQVQQDDPDLDLVSVLVSVVVCVVVDQEYEYYEPLSHQLSNLLVQLACLDPVHHPDVSHHYDYHYDFDDPPPPVDQLVRQLVRQCVRHVVPDPPVSSVSSSCSVSVDGDDDDDDD

Organism: Drosophila pseudoobscura pseudoobscura (NCBI:txid46245)

pLDDT: mean 89.63, std 10.01, range [43.16, 97.0]